Protein AF-A0A482ZN52-F1 (afdb_monomer_lite)

Sequence (43 aa):
MTKKYNDYIIYVDESGDHGMSNINKYYPVFVLVFCIFKKTDYL

Foldseek 3Di:
DDPPPDQKDKDKDWDFDPDPPDQDPVGNDIDIDIDMDGPVVVD

Structure (mmCIF, N/CA/C/O backbone):
data_AF-A0A482ZN52-F1
#
_entry.id   AF-A0A482ZN52-F1
#
loop_
_atom_site.group_PDB
_atom_site.id
_atom_site.type_symbol
_atom_site.label_atom_id
_atom_site.label_alt_id
_atom_site.label_comp_id
_atom_site.label_asym_id
_atom_site.label_entity_id
_atom_site.label_seq_id
_atom_site.pdbx_PDB_ins_code
_atom_site.Cartn_x
_atom_site.Cartn_y
_atom_site.Cartn_z
_atom_site.occupancy
_atom_site.B_iso_or_equiv
_atom_site.auth_seq_id
_atom_site.auth_comp_id
_atom_site.auth_asym_id
_atom_site.auth_atom_id
_atom_site.pdbx_PDB_model_num
ATOM 1 N N . MET A 1 1 ? -4.322 22.644 20.498 1.00 42.66 1 MET A N 1
ATOM 2 C CA . MET A 1 1 ? -4.955 21.996 19.328 1.00 42.66 1 MET A CA 1
ATOM 3 C C . MET A 1 1 ? -4.226 20.688 19.053 1.00 42.66 1 MET A C 1
ATOM 5 O O . MET A 1 1 ? -3.163 20.698 18.447 1.00 42.66 1 MET A O 1
ATOM 9 N N . THR A 1 2 ? -4.718 19.573 19.582 1.00 48.75 2 THR A N 1
ATOM 10 C CA . THR A 1 2 ? -4.124 18.245 19.375 1.00 48.75 2 THR A CA 1
ATOM 11 C C . THR A 1 2 ? -4.444 17.773 17.958 1.00 48.75 2 THR A C 1
ATOM 13 O O . THR A 1 2 ? -5.599 17.511 17.631 1.00 48.75 2 THR A O 1
ATOM 16 N N . LYS A 1 3 ? -3.432 17.697 17.087 1.00 55.34 3 LYS A N 1
ATOM 17 C CA . LYS A 1 3 ? -3.578 17.097 15.754 1.00 55.34 3 LYS A CA 1
ATOM 18 C C . LYS A 1 3 ? -3.906 15.609 15.934 1.00 55.34 3 LYS A C 1
ATOM 20 O O . LYS A 1 3 ? -3.051 14.838 16.360 1.00 55.34 3 LYS A O 1
ATOM 25 N N . LYS A 1 4 ? -5.151 15.214 15.636 1.00 61.84 4 LYS A N 1
ATOM 26 C CA . LYS A 1 4 ? -5.541 13.807 15.462 1.00 61.84 4 LYS A CA 1
ATOM 27 C C . LYS A 1 4 ? -4.845 13.295 14.205 1.00 61.84 4 LYS A C 1
ATOM 29 O O . LYS A 1 4 ? -5.324 13.513 13.097 1.00 61.84 4 LYS A O 1
ATOM 34 N N . TYR A 1 5 ? -3.688 12.667 14.357 1.00 63.31 5 TYR A N 1
ATOM 35 C CA . TYR A 1 5 ? -3.009 12.061 13.219 1.00 63.31 5 TYR A CA 1
ATOM 36 C C . TYR A 1 5 ? -3.639 10.699 12.901 1.00 63.31 5 TYR A C 1
ATOM 38 O O . TYR A 1 5 ? -3.265 9.679 13.480 1.00 63.31 5 TYR A O 1
ATOM 46 N N . ASN A 1 6 ? -4.612 10.774 11.983 1.00 69.25 6 ASN A N 1
ATOM 47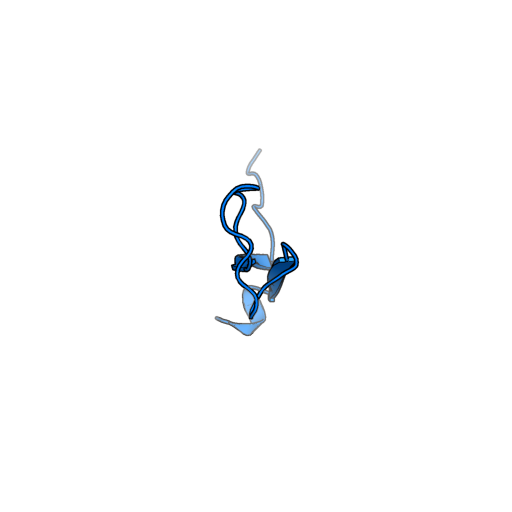 C CA . ASN A 1 6 ? -5.135 9.777 11.040 1.00 69.25 6 ASN A CA 1
ATOM 48 C C . ASN A 1 6 ? -5.474 8.373 11.558 1.00 69.25 6 ASN A C 1
ATOM 50 O O . ASN A 1 6 ? -4.633 7.671 12.103 1.00 69.25 6 ASN A O 1
ATOM 54 N N . ASP A 1 7 ? -6.682 7.908 11.239 1.00 86.31 7 ASP A N 1
ATOM 55 C CA . ASP A 1 7 ? -7.183 6.554 11.526 1.00 86.31 7 ASP A CA 1
ATOM 56 C C . ASP A 1 7 ? -6.533 5.456 10.666 1.00 86.31 7 ASP A C 1
ATOM 58 O O . ASP A 1 7 ? -6.899 4.289 10.780 1.00 86.31 7 ASP A O 1
ATOM 62 N N . TYR A 1 8 ? -5.566 5.816 9.818 1.00 87.94 8 TYR A N 1
ATOM 63 C CA . TYR A 1 8 ? -4.970 4.934 8.822 1.00 87.94 8 TYR A CA 1
ATOM 64 C C . TYR A 1 8 ? -3.449 4.829 8.965 1.00 87.94 8 TYR A C 1
ATOM 66 O O . TYR A 1 8 ? -2.773 5.792 9.335 1.00 87.94 8 TYR A O 1
ATOM 74 N N . ILE A 1 9 ? -2.931 3.646 8.645 1.00 90.00 9 ILE A N 1
ATOM 75 C CA . ILE A 1 9 ? -1.516 3.331 8.451 1.00 90.00 9 ILE A CA 1
ATOM 76 C C . ILE A 1 9 ? -1.313 3.157 6.946 1.00 90.00 9 ILE A C 1
ATOM 78 O O . ILE A 1 9 ? -2.087 2.454 6.298 1.00 90.00 9 ILE A O 1
ATOM 82 N N . ILE A 1 10 ? -0.301 3.818 6.390 1.00 91.94 10 ILE A N 1
ATOM 83 C CA . ILE A 1 10 ? 0.018 3.760 4.962 1.00 91.94 10 ILE A CA 1
ATOM 84 C C . ILE A 1 10 ? 1.442 3.237 4.828 1.00 91.94 10 ILE A C 1
ATOM 86 O O . ILE A 1 10 ? 2.376 3.878 5.306 1.00 91.94 10 ILE A O 1
ATOM 90 N N . TYR A 1 11 ? 1.591 2.092 4.172 1.00 92.69 11 TYR A N 1
ATOM 91 C CA . TYR A 1 11 ? 2.877 1.585 3.712 1.00 92.69 11 TYR A CA 1
ATOM 92 C C . TYR A 1 11 ? 3.042 1.948 2.241 1.00 92.69 11 TYR A C 1
ATOM 94 O O . TYR A 1 11 ? 2.112 1.777 1.448 1.00 92.69 11 TYR A O 1
ATOM 102 N N . VAL A 1 12 ? 4.215 2.468 1.901 1.00 93.81 12 VAL A N 1
ATOM 103 C CA . VAL A 1 12 ? 4.574 2.853 0.538 1.00 93.81 12 VAL A CA 1
ATOM 104 C C . VAL A 1 12 ? 5.795 2.047 0.140 1.00 93.81 12 VAL A C 1
ATOM 106 O O . VAL A 1 12 ? 6.749 1.981 0.913 1.00 93.81 12 VAL A O 1
ATOM 109 N N . ASP A 1 13 ? 5.741 1.446 -1.039 1.00 92.75 13 ASP A N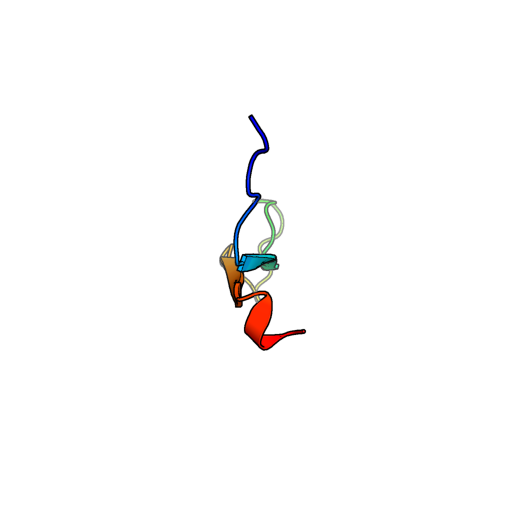 1
ATOM 110 C CA . ASP A 1 13 ? 6.851 0.708 -1.635 1.00 92.75 13 ASP A CA 1
ATOM 111 C C . ASP A 1 13 ? 7.084 1.174 -3.075 1.00 92.75 13 ASP A C 1
ATOM 113 O O . ASP A 1 13 ? 6.173 1.704 -3.725 1.00 92.75 13 ASP A O 1
ATOM 117 N N . GLU A 1 14 ? 8.300 0.974 -3.569 1.00 90.38 14 GLU A N 1
ATOM 118 C CA . GLU A 1 14 ? 8.697 1.296 -4.936 1.00 90.38 14 GLU A CA 1
ATOM 119 C C . GLU A 1 14 ? 9.257 0.068 -5.657 1.00 90.38 14 GLU A C 1
ATOM 121 O O . GLU A 1 14 ? 10.000 -0.734 -5.095 1.00 90.38 14 GLU A O 1
ATOM 126 N N . SER A 1 15 ? 8.916 -0.076 -6.937 1.00 83.94 15 SER A N 1
ATOM 127 C CA . SER A 1 15 ? 9.527 -1.074 -7.816 1.00 83.94 15 SER A CA 1
ATOM 128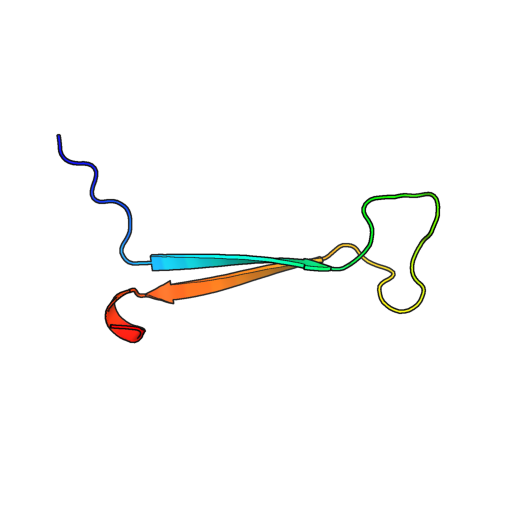 C C . SER A 1 15 ? 9.901 -0.455 -9.160 1.00 83.94 15 SER A C 1
ATOM 130 O O . SER A 1 15 ? 9.225 0.451 -9.648 1.00 83.94 15 SER A O 1
ATOM 132 N N . GLY A 1 16 ? 10.974 -0.962 -9.766 1.00 75.00 16 GLY A N 1
ATOM 133 C CA . GLY A 1 16 ? 11.606 -0.339 -10.932 1.00 75.00 16 GLY A CA 1
A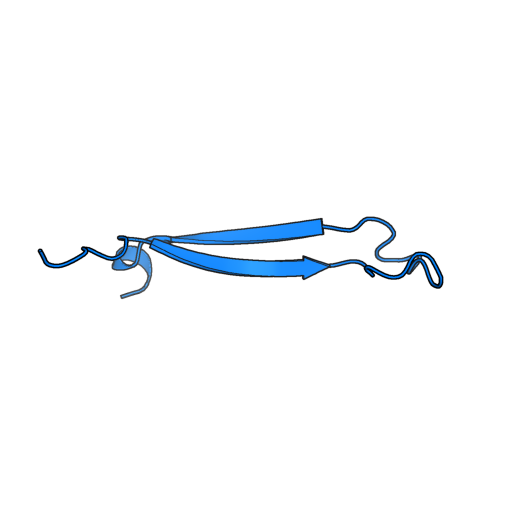TOM 134 C C . GLY A 1 16 ? 12.720 0.631 -10.526 1.00 75.00 16 GLY A C 1
ATOM 135 O O . GLY A 1 16 ? 12.760 1.109 -9.398 1.00 75.00 16 GLY A O 1
ATOM 136 N N . ASP A 1 17 ? 13.668 0.868 -11.433 1.00 73.62 17 ASP A N 1
ATOM 137 C CA . ASP A 1 17 ? 14.819 1.746 -11.182 1.00 73.62 17 ASP A CA 1
ATOM 138 C C . ASP A 1 17 ? 14.495 3.200 -11.569 1.00 73.62 17 ASP A C 1
ATOM 140 O O . ASP A 1 17 ? 13.839 3.459 -12.581 1.00 73.62 17 ASP A O 1
ATOM 144 N N . HIS A 1 18 ? 14.989 4.152 -10.776 1.00 69.81 18 HIS A N 1
ATOM 145 C CA . HIS A 1 18 ? 14.957 5.589 -11.074 1.00 69.81 18 HIS A CA 1
ATOM 146 C C . HIS A 1 18 ? 16.035 5.993 -12.091 1.00 69.81 18 HIS A C 1
ATOM 148 O O . HIS A 1 18 ? 15.984 7.078 -12.676 1.00 69.81 18 HIS A O 1
ATOM 154 N N . GLY A 1 19 ? 17.039 5.137 -12.293 1.00 64.50 19 GLY A N 1
ATOM 155 C CA . GLY A 1 19 ? 18.125 5.348 -13.239 1.00 64.50 19 GLY A CA 1
ATOM 156 C C . GLY A 1 19 ? 17.716 5.071 -14.688 1.00 64.50 19 GLY A C 1
ATOM 157 O O . GLY A 1 19 ? 17.512 3.928 -15.086 1.00 64.50 19 GLY A O 1
ATOM 158 N N . MET A 1 20 ? 17.726 6.101 -15.544 1.00 64.25 20 MET A N 1
ATOM 159 C CA . MET A 1 20 ? 17.573 5.941 -17.007 1.00 64.25 20 MET A CA 1
ATOM 160 C C . MET A 1 20 ? 18.724 5.157 -17.678 1.00 64.25 20 MET A C 1
ATOM 162 O O . MET A 1 20 ? 18.723 4.975 -18.893 1.00 64.25 20 MET A O 1
ATOM 166 N N . SER A 1 21 ? 19.734 4.726 -16.919 1.00 66.00 21 SER A N 1
ATOM 167 C CA . SER A 1 21 ? 20.956 4.092 -17.421 1.00 66.00 21 SER A CA 1
ATOM 168 C C . SER A 1 21 ? 20.920 2.560 -17.412 1.00 66.00 21 SER A C 1
ATOM 170 O O . SER A 1 21 ? 21.654 1.957 -18.190 1.00 66.00 21 SER A O 1
ATOM 172 N N . ASN A 1 22 ? 20.079 1.919 -16.591 1.00 65.12 22 ASN A N 1
ATOM 173 C CA . ASN A 1 22 ? 19.977 0.457 -16.517 1.00 65.12 22 ASN A CA 1
ATOM 174 C C . ASN A 1 22 ? 18.523 0.013 -16.298 1.00 65.12 22 ASN A C 1
ATOM 176 O O . ASN A 1 22 ? 18.136 -0.442 -15.225 1.00 65.12 22 ASN A O 1
ATOM 180 N N . ILE A 1 23 ? 17.705 0.110 -17.351 1.00 72.00 23 ILE A N 1
ATOM 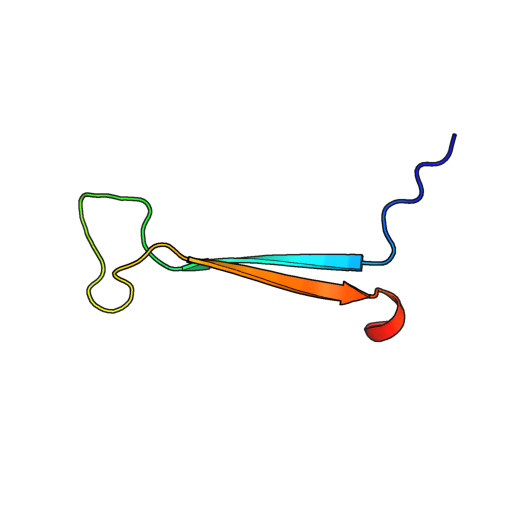181 C CA . ILE A 1 23 ? 16.321 -0.376 -17.308 1.00 72.00 23 ILE A CA 1
ATOM 182 C C . ILE A 1 23 ? 16.332 -1.887 -17.042 1.00 72.00 23 ILE A C 1
ATOM 184 O O . ILE A 1 23 ? 16.734 -2.689 -17.893 1.00 72.00 23 ILE A O 1
ATOM 188 N N . ASN A 1 24 ? 15.872 -2.285 -15.856 1.00 74.56 24 ASN A N 1
ATOM 189 C CA . ASN A 1 24 ? 15.691 -3.686 -15.510 1.00 74.56 24 ASN A CA 1
ATOM 190 C C . ASN A 1 24 ? 14.593 -4.290 -16.399 1.00 74.56 24 ASN A C 1
ATOM 192 O O . ASN A 1 24 ? 13.435 -3.886 -16.334 1.00 74.56 24 ASN A O 1
ATOM 196 N N . LYS A 1 25 ? 14.935 -5.297 -17.212 1.00 80.12 25 LYS A N 1
ATOM 197 C CA . LYS A 1 25 ? 13.986 -5.933 -18.145 1.00 80.12 25 LYS A CA 1
ATOM 198 C C . LYS A 1 25 ? 12.808 -6.626 -17.451 1.00 80.12 25 LYS A C 1
ATOM 200 O O . LYS A 1 25 ? 11.770 -6.794 -18.082 1.00 80.12 25 LYS A O 1
ATOM 205 N N . TYR A 1 26 ? 12.959 -7.025 -16.188 1.00 81.62 26 TYR A N 1
ATOM 206 C CA . TYR A 1 26 ? 11.882 -7.629 -15.397 1.00 81.62 26 TYR A CA 1
ATOM 207 C C . TYR A 1 26 ? 10.968 -6.584 -14.743 1.00 81.62 26 TYR A C 1
ATOM 209 O O . TYR A 1 26 ? 9.812 -6.886 -14.465 1.00 81.62 26 TYR A O 1
ATOM 217 N N . TYR A 1 27 ? 11.458 -5.356 -14.552 1.00 80.06 27 TYR A N 1
ATOM 218 C CA . TYR A 1 27 ? 10.723 -4.238 -13.951 1.00 80.06 27 TYR A CA 1
ATOM 219 C C . TYR A 1 27 ? 10.938 -2.966 -14.786 1.00 80.06 27 TYR A C 1
ATOM 221 O O . TYR A 1 27 ? 11.619 -2.039 -14.344 1.00 80.06 27 TYR A O 1
ATOM 229 N N . PRO A 1 28 ? 10.413 -2.929 -16.027 1.00 79.75 28 PRO A N 1
ATOM 230 C CA . PRO A 1 28 ? 10.731 -1.879 -16.997 1.00 79.75 28 PRO A CA 1
ATOM 231 C C . PRO A 1 28 ? 9.995 -0.560 -16.737 1.00 79.75 28 PRO A C 1
ATOM 233 O O . PRO A 1 28 ? 10.238 0.428 -17.426 1.00 79.75 28 PRO A O 1
ATOM 236 N N . VAL A 1 29 ? 9.061 -0.556 -15.788 1.00 83.62 29 VAL A N 1
ATOM 237 C CA . VAL A 1 29 ? 8.227 0.590 -15.439 1.00 83.62 29 VAL A CA 1
ATOM 238 C C . VAL A 1 29 ? 8.424 0.876 -13.964 1.00 83.62 29 VAL A C 1
ATOM 240 O O . VAL A 1 29 ? 8.403 -0.040 -13.144 1.00 83.62 29 VAL A O 1
ATOM 243 N N . PHE A 1 30 ? 8.590 2.153 -13.647 1.00 85.50 30 PHE A N 1
ATOM 244 C CA . PHE A 1 30 ? 8.585 2.625 -12.276 1.00 85.50 30 PHE A CA 1
ATOM 245 C C . PHE A 1 30 ? 7.160 2.591 -11.713 1.00 85.50 30 PHE A C 1
ATOM 247 O O . PHE A 1 30 ? 6.239 3.172 -12.296 1.00 85.50 30 PHE A O 1
ATOM 254 N N . VAL A 1 31 ? 6.972 1.907 -10.588 1.00 87.38 31 VAL A N 1
ATOM 255 C CA . VAL A 1 31 ? 5.671 1.719 -9.941 1.00 87.38 31 VAL A CA 1
ATOM 256 C C . VAL A 1 31 ? 5.791 2.032 -8.457 1.00 87.38 31 VAL A C 1
ATOM 258 O O . VAL A 1 31 ? 6.699 1.549 -7.785 1.00 87.38 31 VAL A O 1
ATOM 261 N N . LEU A 1 32 ? 4.817 2.782 -7.942 1.00 92.88 32 LEU A N 1
ATOM 262 C CA . LEU A 1 32 ? 4.613 2.986 -6.512 1.00 92.88 32 LEU A CA 1
ATOM 263 C C . LEU A 1 32 ? 3.409 2.175 -6.044 1.00 92.88 32 LEU A C 1
ATOM 265 O O . LEU A 1 32 ? 2.339 2.231 -6.656 1.00 92.88 32 LEU A O 1
ATOM 269 N N . VAL A 1 33 ? 3.571 1.460 -4.936 1.00 93.62 33 VAL A N 1
ATOM 270 C CA . VAL A 1 33 ? 2.507 0.678 -4.307 1.00 93.62 33 VAL A CA 1
ATOM 271 C C . VAL A 1 33 ? 2.124 1.335 -2.990 1.00 93.62 33 VAL A C 1
ATOM 273 O O . VAL A 1 33 ? 2.980 1.633 -2.161 1.00 93.62 33 VAL A O 1
ATOM 276 N N . PHE A 1 34 ? 0.823 1.549 -2.794 1.00 94.88 34 PHE A N 1
ATOM 277 C CA . PHE A 1 34 ? 0.263 2.115 -1.570 1.00 94.88 34 PHE A CA 1
ATOM 278 C C . PHE A 1 34 ? -0.649 1.089 -0.902 1.00 94.88 34 PHE A C 1
ATOM 280 O O . PHE A 1 34 ? -1.733 0.787 -1.402 1.00 94.88 34 PHE A O 1
ATOM 287 N N . CYS A 1 35 ? -0.227 0.592 0.256 1.00 93.56 35 CYS A N 1
ATOM 288 C CA . CYS A 1 35 ? -1.025 -0.290 1.099 1.00 93.56 35 CYS A CA 1
ATOM 289 C C . CYS A 1 35 ? -1.584 0.520 2.271 1.00 93.56 35 CYS A C 1
ATOM 291 O O . CYS A 1 35 ? -0.834 0.993 3.125 1.00 93.56 35 CYS A O 1
ATOM 293 N N . ILE A 1 36 ? -2.905 0.701 2.295 1.00 91.88 36 ILE A N 1
ATOM 294 C CA . ILE A 1 36 ? -3.602 1.566 3.251 1.00 91.88 36 ILE A CA 1
ATOM 295 C C . ILE A 1 36 ? -4.491 0.704 4.144 1.00 91.88 36 ILE A C 1
ATOM 297 O O . ILE A 1 36 ? -5.370 -0.000 3.654 1.00 91.88 36 ILE A O 1
ATOM 301 N N . PHE A 1 37 ? -4.300 0.811 5.455 1.00 90.12 37 PHE A N 1
ATOM 302 C CA . PHE A 1 37 ? -5.040 0.051 6.461 1.00 90.12 37 PHE A CA 1
ATOM 303 C C . PHE A 1 37 ? -5.653 0.992 7.482 1.00 90.12 37 PHE A C 1
ATOM 305 O O . PHE A 1 37 ? -5.029 1.990 7.840 1.00 90.12 37 PHE A O 1
ATOM 312 N N . LYS A 1 38 ? -6.839 0.672 8.004 1.00 90.31 38 LYS A N 1
ATOM 313 C CA . LYS A 1 38 ? -7.317 1.324 9.227 1.00 90.31 38 LYS A CA 1
ATOM 314 C C . LYS A 1 38 ? -6.538 0.776 10.412 1.00 90.31 38 LYS A C 1
ATOM 316 O O . LYS A 1 38 ? -6.303 -0.424 10.506 1.00 90.31 38 LYS A O 1
ATOM 321 N N . LYS A 1 39 ? -6.201 1.641 11.362 1.00 87.44 39 LYS A N 1
ATOM 322 C CA . LYS A 1 39 ? -5.549 1.250 12.620 1.00 87.44 39 LYS A CA 1
ATOM 323 C C . LYS A 1 39 ? -6.369 0.209 13.385 1.00 87.44 39 LYS A C 1
ATOM 325 O O . LYS A 1 39 ? -5.792 -0.689 13.977 1.00 87.44 39 LYS A O 1
ATOM 330 N N . THR A 1 40 ? -7.695 0.317 13.333 1.00 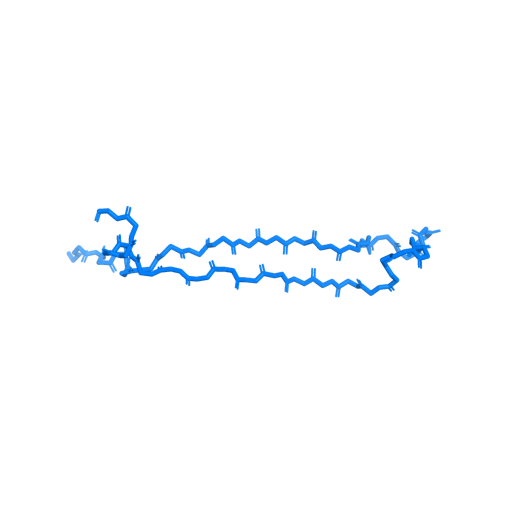87.25 40 THR A N 1
ATOM 331 C CA . THR A 1 40 ? -8.636 -0.605 13.989 1.00 87.25 40 THR A CA 1
ATOM 332 C C . THR A 1 40 ? -8.645 -2.010 13.407 1.00 87.25 40 THR A C 1
ATOM 334 O O . THR A 1 40 ? -9.072 -2.924 14.091 1.00 87.25 40 THR A O 1
ATOM 337 N N . ASP A 1 41 ? -8.221 -2.180 12.156 1.00 83.69 41 ASP A N 1
ATOM 338 C CA . ASP A 1 41 ? -8.241 -3.489 11.496 1.00 83.69 41 ASP A CA 1
ATOM 339 C C . ASP A 1 41 ? -6.939 -4.266 11.776 1.00 83.69 41 ASP A C 1
ATOM 341 O O . ASP A 1 41 ? -6.834 -5.445 11.448 1.00 83.69 41 ASP A O 1
ATOM 345 N N . TYR A 1 42 ? -5.942 -3.597 12.367 1.00 72.88 42 TYR A N 1
ATOM 346 C CA . TYR A 1 42 ? -4.633 -4.149 12.720 1.00 72.88 42 TYR A CA 1
ATOM 347 C C . TYR A 1 42 ? -4.448 -4.367 14.235 1.00 72.88 42 TYR A C 1
ATOM 349 O O . TYR A 1 42 ? -3.673 -5.240 14.623 1.00 72.88 42 TYR A O 1
ATOM 357 N N . LEU A 1 43 ? -5.105 -3.552 15.074 1.00 61.12 43 LEU A N 1
ATOM 358 C CA . LEU A 1 43 ? -5.012 -3.568 16.545 1.00 61.12 43 LEU A CA 1
ATOM 359 C C . LEU A 1 43 ? -6.024 -4.506 17.206 1.00 61.12 43 LEU A C 1
ATOM 361 O O . LEU A 1 43 ? -7.197 -4.503 16.778 1.00 61.12 43 LEU A O 1
#

Radius of gyration: 16.4 Å; chains: 1; bounding box: 30×30×38 Å

Secondary structure (DSSP, 8-state):
------SEEEEEEEES-S-TT---TTS-S-EEEEEEEEGGGT-

pLDDT: mean 78.92, std 13.24, range [42.66, 94.88]